Protein AF-A0A1N6SJL5-F1 (afdb_monomer_lite)

Secondary structure (DSSP, 8-state):
---------PPPPPP--------------------HHHHHHHHHHHHHHHHHTSHHHHSTT--HHHHHHHHHHHHHHHHHHTT-TTHHHHHHHHHHHHHHH-GGGGG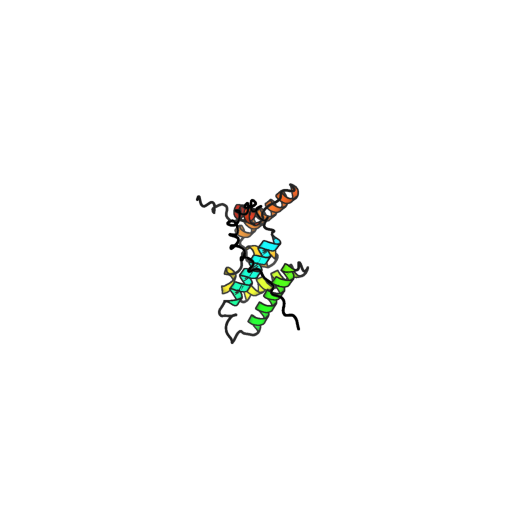GS-HHHHHHH-GGGGGGS-HHHHHHHHHHHHHHHHHHHTT----HHHHHHHHH-TT-----

Structure (mmCIF, N/CA/C/O backbone):
data_AF-A0A1N6SJL5-F1
#
_entry.id   AF-A0A1N6SJL5-F1
#
loop_
_atom_site.group_PDB
_atom_site.id
_atom_site.type_symbol
_atom_site.label_atom_id
_atom_site.label_alt_id
_atom_site.label_comp_id
_atom_site.label_asym_id
_atom_site.label_entity_id
_atom_site.label_seq_id
_atom_site.pdbx_PDB_ins_code
_atom_site.Cartn_x
_atom_site.Cartn_y
_atom_site.Cartn_z
_atom_site.occupancy
_atom_site.B_iso_or_equiv
_atom_site.auth_seq_id
_atom_site.auth_comp_id
_atom_site.auth_asym_id
_atom_site.auth_atom_id
_atom_site.pdbx_PDB_model_num
ATOM 1 N N . MET A 1 1 ? 57.176 65.183 21.499 1.00 46.25 1 MET A N 1
ATOM 2 C CA . MET A 1 1 ? 55.792 64.666 21.603 1.00 46.25 1 MET A CA 1
ATOM 3 C C . MET A 1 1 ? 55.797 63.455 22.518 1.00 46.25 1 MET A C 1
ATOM 5 O O . MET A 1 1 ? 56.699 62.637 22.424 1.00 46.25 1 MET A O 1
ATOM 9 N N . LYS A 1 2 ? 54.860 63.427 23.468 1.00 45.69 2 LYS A N 1
ATOM 10 C CA . LYS A 1 2 ? 54.762 62.465 24.571 1.00 45.69 2 LYS A CA 1
ATOM 11 C C . LYS A 1 2 ? 54.369 61.082 24.039 1.00 45.69 2 LYS A C 1
ATOM 13 O O . LYS A 1 2 ? 53.330 60.985 23.396 1.00 45.69 2 LYS A O 1
ATOM 18 N N . ILE A 1 3 ? 55.128 60.034 24.353 1.00 51.88 3 ILE A N 1
ATOM 19 C CA . ILE A 1 3 ? 54.643 58.652 24.241 1.00 51.88 3 ILE A CA 1
ATOM 20 C C . ILE A 1 3 ? 54.584 58.098 25.662 1.00 51.88 3 ILE A C 1
ATOM 22 O O . ILE A 1 3 ? 55.599 57.920 26.328 1.00 51.88 3 ILE A O 1
ATOM 26 N N . GLN A 1 4 ? 53.354 57.956 26.144 1.00 51.72 4 GLN A N 1
ATOM 27 C CA . GLN A 1 4 ? 53.007 57.392 27.443 1.00 51.72 4 GLN A CA 1
ATOM 28 C C . GLN A 1 4 ? 53.350 55.894 27.486 1.00 51.72 4 GLN A C 1
ATOM 30 O O . GLN A 1 4 ? 53.111 55.208 26.490 1.00 51.72 4 GLN A O 1
ATOM 35 N N . PRO A 1 5 ? 53.790 55.348 28.633 1.00 57.56 5 PRO A N 1
ATOM 36 C CA . PRO A 1 5 ? 53.766 53.915 28.869 1.00 57.56 5 PRO A CA 1
ATOM 37 C C . PRO A 1 5 ? 52.355 53.513 29.321 1.00 57.56 5 PRO A C 1
ATOM 39 O O . PRO A 1 5 ? 51.763 54.138 30.205 1.00 57.56 5 PRO A O 1
ATOM 42 N N . LYS A 1 6 ? 51.792 52.462 28.726 1.00 53.12 6 LYS A N 1
ATOM 43 C CA . LYS A 1 6 ? 50.571 51.821 29.227 1.00 53.12 6 LYS A CA 1
ATOM 44 C C . LYS A 1 6 ? 50.633 50.300 29.034 1.00 53.12 6 LYS A C 1
ATOM 46 O O . LYS A 1 6 ? 51.432 49.825 28.233 1.00 53.12 6 LYS A O 1
ATOM 51 N N . PRO A 1 7 ? 49.867 49.548 29.842 1.00 49.06 7 PRO A N 1
ATOM 52 C CA . PRO A 1 7 ? 50.413 48.465 30.644 1.00 49.06 7 PRO A CA 1
ATOM 53 C C . PRO A 1 7 ? 49.594 47.173 30.472 1.00 49.06 7 PRO A C 1
ATOM 55 O O . PRO A 1 7 ? 48.654 47.111 29.686 1.00 49.06 7 PRO A O 1
ATOM 58 N N . SER A 1 8 ? 49.879 46.208 31.345 1.00 49.34 8 SER A N 1
ATOM 59 C CA . SER A 1 8 ? 48.950 45.160 31.776 1.00 49.34 8 SER A CA 1
ATOM 60 C C . SER A 1 8 ? 48.749 44.018 30.776 1.00 49.34 8 SER A C 1
ATOM 62 O O . SER A 1 8 ? 47.830 43.997 29.962 1.00 49.34 8 SER A O 1
ATOM 64 N N . ILE A 1 9 ? 49.620 43.015 30.902 1.00 53.34 9 ILE A N 1
ATOM 65 C CA . ILE A 1 9 ? 49.332 41.651 30.461 1.00 53.34 9 ILE A CA 1
ATOM 66 C C . ILE A 1 9 ? 48.153 41.163 31.306 1.00 53.34 9 ILE A C 1
ATOM 68 O O . ILE A 1 9 ? 48.290 40.915 32.504 1.00 53.34 9 ILE A O 1
ATOM 72 N N . VAL A 1 10 ? 46.984 41.080 30.681 1.00 58.19 10 VAL A N 1
ATOM 73 C CA . VAL A 1 10 ? 45.796 40.459 31.265 1.00 58.19 10 VAL A CA 1
ATOM 74 C C . VAL A 1 10 ? 45.996 38.939 31.192 1.00 58.19 10 VAL A C 1
ATOM 76 O O . VAL A 1 10 ? 46.322 38.439 30.113 1.00 58.19 10 VAL A O 1
ATOM 79 N N . PRO A 1 11 ? 45.842 38.178 32.289 1.00 57.22 11 PRO A N 1
ATOM 80 C CA . PRO A 1 11 ? 45.973 36.729 32.229 1.00 57.22 11 PRO A CA 1
ATOM 81 C C . PRO A 1 11 ? 44.814 36.127 31.425 1.00 57.22 11 PRO A C 1
ATOM 83 O O . PRO A 1 11 ? 43.648 36.466 31.638 1.00 57.22 11 PRO A O 1
ATOM 86 N N . LEU A 1 12 ? 45.151 35.227 30.495 1.00 57.41 12 LEU A N 1
ATOM 87 C CA . LEU A 1 12 ? 44.185 34.426 29.743 1.00 57.41 12 LEU A CA 1
ATOM 88 C C . LEU A 1 12 ? 43.270 33.648 30.707 1.00 57.41 12 LEU A C 1
ATOM 90 O O . LEU A 1 12 ? 43.774 33.025 31.647 1.00 57.41 12 LEU A O 1
ATOM 94 N N . PRO A 1 13 ? 41.944 33.623 30.483 1.00 51.88 13 PRO A N 1
ATOM 95 C CA . PRO A 1 13 ? 41.054 32.792 31.277 1.00 51.88 13 PRO A CA 1
ATOM 96 C C . PRO A 1 13 ? 41.338 31.308 31.008 1.00 51.88 13 PRO A C 1
ATOM 98 O O . PRO A 1 13 ? 41.423 30.873 29.860 1.00 51.88 13 PRO A O 1
ATOM 101 N N . ALA A 1 14 ? 41.469 30.538 32.089 1.00 57.34 14 ALA A N 1
ATOM 102 C CA . ALA A 1 14 ? 41.624 29.088 32.055 1.00 57.34 14 ALA A CA 1
ATOM 103 C C . ALA A 1 14 ? 40.499 28.417 31.236 1.00 57.34 14 ALA A C 1
ATOM 105 O O . ALA A 1 14 ? 39.359 28.902 31.246 1.00 57.34 14 ALA A O 1
ATOM 106 N N . PRO A 1 15 ? 40.779 27.293 30.550 1.00 48.09 15 PRO A N 1
ATOM 107 C CA . PRO A 1 15 ? 39.769 26.577 29.786 1.00 48.09 15 PRO A CA 1
ATOM 108 C C . PRO A 1 15 ? 38.642 26.134 30.722 1.00 48.09 15 PRO A C 1
ATOM 110 O O . PRO A 1 15 ? 38.853 25.357 31.656 1.00 48.09 15 PRO A O 1
ATOM 113 N N . ARG A 1 16 ? 37.427 26.642 30.475 1.00 48.47 16 ARG A N 1
ATOM 114 C CA . ARG A 1 16 ? 36.210 26.131 31.110 1.00 48.47 16 ARG A CA 1
ATOM 115 C C . ARG A 1 16 ? 36.062 24.675 30.699 1.00 48.47 16 ARG A C 1
ATOM 117 O O . ARG A 1 16 ? 35.623 24.380 29.590 1.00 48.47 16 ARG A O 1
ATOM 124 N N . PHE A 1 17 ? 36.409 23.776 31.611 1.00 51.22 17 PHE A N 1
ATOM 125 C CA . PHE A 1 17 ? 35.902 22.417 31.588 1.00 51.22 17 PHE A CA 1
ATOM 126 C C . PHE A 1 17 ? 34.379 22.511 31.623 1.00 51.22 17 PHE A C 1
ATOM 128 O O . PHE A 1 17 ? 33.782 22.829 32.651 1.00 51.22 17 PHE A O 1
ATOM 135 N N . LEU A 1 18 ? 33.756 22.297 30.464 1.00 49.34 18 LEU A N 1
ATOM 136 C CA . LEU A 1 18 ? 32.326 22.056 30.389 1.00 49.34 18 LEU A CA 1
ATOM 137 C C . LEU A 1 18 ? 32.031 20.870 31.317 1.00 49.34 18 LEU A C 1
ATOM 139 O O . LEU A 1 18 ? 32.684 19.828 31.177 1.00 49.34 18 LEU A O 1
ATOM 143 N N . PRO A 1 19 ? 31.096 20.997 32.273 1.00 45.84 19 PRO A N 1
ATOM 144 C CA . PRO A 1 19 ? 30.662 19.841 33.032 1.00 45.84 19 PRO A CA 1
ATOM 145 C C . PRO A 1 19 ? 30.170 18.794 32.031 1.00 45.84 19 PRO A C 1
ATOM 147 O O . PRO A 1 19 ? 29.400 19.106 31.118 1.00 45.84 19 PRO A O 1
ATOM 150 N N . ARG A 1 20 ? 30.684 17.564 32.179 1.00 43.94 20 ARG A N 1
ATOM 151 C CA . ARG A 1 20 ? 30.219 16.375 31.456 1.00 43.94 20 ARG A CA 1
ATOM 152 C C . ARG A 1 20 ? 28.706 16.452 31.364 1.00 43.94 20 ARG A C 1
ATOM 154 O O . ARG A 1 20 ? 28.069 16.591 32.407 1.00 43.94 20 ARG A O 1
ATOM 161 N N . ARG A 1 21 ? 28.192 16.395 30.126 1.00 44.38 21 ARG A N 1
ATOM 162 C CA . ARG A 1 21 ? 26.764 16.389 29.793 1.00 44.38 21 ARG A CA 1
ATOM 163 C C . ARG A 1 21 ? 26.009 15.718 30.926 1.00 44.38 21 ARG A C 1
ATOM 165 O O . ARG A 1 21 ? 26.171 14.519 31.162 1.00 44.38 21 ARG A O 1
ATOM 172 N N . THR A 1 22 ? 25.250 16.529 31.649 1.00 39.88 22 THR A N 1
ATOM 173 C CA . THR A 1 22 ? 24.187 16.045 32.505 1.00 39.88 22 THR A CA 1
ATOM 174 C C . THR A 1 22 ? 23.434 15.020 31.682 1.00 39.88 22 THR A C 1
ATOM 176 O O . THR A 1 22 ? 23.018 15.296 30.559 1.00 39.88 22 THR A O 1
ATOM 179 N N . ARG A 1 23 ? 23.390 13.797 32.211 1.00 41.03 23 ARG A N 1
ATOM 180 C CA . ARG A 1 23 ? 22.543 12.705 31.756 1.00 41.03 23 ARG A CA 1
ATOM 181 C C . ARG A 1 23 ? 21.184 13.337 31.474 1.00 41.03 23 ARG A C 1
ATOM 183 O O . ARG A 1 23 ? 20.490 13.698 32.424 1.00 41.03 23 ARG A O 1
ATOM 190 N N . THR A 1 24 ? 20.867 13.586 30.201 1.00 42.50 24 THR A N 1
ATOM 191 C CA . THR A 1 24 ? 19.521 13.976 29.798 1.00 42.50 24 THR A CA 1
ATOM 192 C C . THR A 1 24 ? 18.650 12.939 30.470 1.00 42.50 24 THR A C 1
ATOM 194 O O . THR A 1 24 ? 18.865 11.743 30.258 1.00 42.50 24 THR A O 1
ATOM 197 N N . LYS A 1 25 ? 17.788 13.377 31.395 1.00 43.50 25 LYS A N 1
ATOM 198 C CA . LYS A 1 25 ? 16.682 12.553 31.860 1.00 43.50 25 LYS A CA 1
ATOM 199 C C . LYS A 1 25 ? 16.084 12.016 30.572 1.00 43.50 25 LYS A C 1
ATOM 201 O O . LYS A 1 25 ? 15.577 12.801 29.776 1.00 43.50 25 LYS A O 1
ATOM 206 N N . LEU A 1 26 ? 16.288 10.726 30.334 1.00 45.66 26 LEU A N 1
ATOM 207 C CA . LEU A 1 26 ? 15.523 9.971 29.374 1.00 45.66 26 LEU A CA 1
ATOM 208 C C . LEU A 1 26 ? 14.104 10.167 29.902 1.00 45.66 26 LEU A C 1
ATOM 210 O O . LEU A 1 26 ? 13.724 9.558 30.901 1.00 45.66 26 LEU A O 1
ATOM 214 N N . LEU A 1 27 ? 13.403 11.170 29.365 1.00 43.44 27 LEU A N 1
ATOM 215 C CA . LEU A 1 27 ? 11.954 11.171 29.400 1.00 43.44 27 LEU A CA 1
ATOM 216 C C . LEU A 1 27 ? 11.580 9.748 28.984 1.00 43.44 27 LEU A C 1
ATOM 218 O O . LEU A 1 27 ? 12.208 9.248 28.039 1.00 43.44 27 LEU A O 1
ATOM 222 N N . PRO A 1 28 ? 10.676 9.062 29.705 1.00 40.16 28 PRO A N 1
ATOM 223 C CA . PRO A 1 28 ? 10.063 7.871 29.147 1.00 40.16 28 PRO A CA 1
ATOM 224 C C . PRO A 1 28 ? 9.703 8.250 27.720 1.00 40.16 28 PRO A C 1
ATOM 226 O O . PRO A 1 28 ? 9.120 9.313 27.491 1.00 40.16 28 PRO A O 1
ATOM 229 N N . LEU A 1 29 ? 10.226 7.495 26.760 1.00 40.53 29 LEU A N 1
ATOM 230 C CA . LEU A 1 29 ? 9.758 7.640 25.401 1.00 40.53 29 LEU A CA 1
ATOM 231 C C . LEU A 1 29 ? 8.317 7.171 25.538 1.00 40.53 29 LEU A C 1
ATOM 233 O O . LEU A 1 29 ? 8.094 5.967 25.634 1.00 40.53 29 LEU A O 1
ATOM 237 N N . GLU A 1 30 ? 7.389 8.109 25.747 1.00 43.00 30 GLU A N 1
ATOM 238 C CA . GLU A 1 30 ? 5.968 7.820 25.642 1.00 43.00 30 GLU A CA 1
ATOM 239 C C . GLU A 1 30 ? 5.867 7.039 24.331 1.00 43.00 30 GLU A C 1
ATOM 241 O O . GLU A 1 30 ? 6.402 7.533 23.324 1.00 43.00 30 GLU A O 1
ATOM 246 N N . PRO A 1 31 ? 5.382 5.784 24.349 1.00 51.09 31 PRO A N 1
ATOM 247 C CA . PRO A 1 31 ? 5.301 5.003 23.130 1.00 51.09 31 PRO A CA 1
ATOM 248 C C . PRO A 1 31 ? 4.556 5.880 22.131 1.00 51.09 31 PRO A C 1
ATOM 250 O O . PRO A 1 31 ? 3.452 6.345 22.405 1.00 51.09 31 PRO A O 1
ATOM 253 N N . CYS A 1 32 ? 5.236 6.247 21.043 1.00 47.03 32 CYS A N 1
ATOM 254 C CA . CYS A 1 32 ? 4.615 7.041 20.002 1.00 47.03 32 CYS A CA 1
ATOM 255 C C . CYS A 1 32 ? 3.480 6.176 19.489 1.00 47.03 32 CYS A C 1
ATOM 257 O O . CYS A 1 32 ? 3.752 5.159 18.860 1.00 47.03 32 CYS A O 1
ATOM 259 N N . VAL A 1 33 ? 2.248 6.554 19.821 1.00 69.62 33 VAL A N 1
ATOM 260 C CA . VAL A 1 33 ? 1.063 5.830 19.387 1.00 69.62 33 VAL A CA 1
ATOM 261 C C . VAL A 1 33 ? 1.120 5.777 17.875 1.00 69.62 33 VAL A C 1
ATOM 263 O O . VAL A 1 33 ? 1.021 6.802 17.191 1.00 69.62 33 VAL A O 1
ATOM 266 N N . THR A 1 34 ? 1.405 4.584 17.356 1.00 78.56 34 THR A N 1
ATOM 267 C CA . THR A 1 34 ? 1.591 4.416 15.924 1.00 78.56 34 THR A CA 1
ATOM 268 C C . THR A 1 34 ? 0.235 4.609 15.272 1.00 78.56 34 THR A C 1
ATOM 270 O O . THR A 1 34 ? -0.688 3.826 15.482 1.00 78.56 34 THR A O 1
ATOM 273 N N . ASN A 1 35 ? 0.100 5.677 14.491 1.00 88.00 35 ASN A N 1
ATOM 274 C CA . ASN A 1 35 ? -1.121 5.941 13.748 1.00 88.00 35 ASN A CA 1
ATOM 275 C C . ASN A 1 35 ? -1.211 5.002 12.532 1.00 88.00 35 ASN A C 1
ATOM 277 O O . ASN A 1 35 ? -0.223 4.830 11.812 1.00 88.00 35 ASN A O 1
ATOM 281 N N . SER A 1 36 ? -2.400 4.445 12.278 1.00 90.06 36 SER A N 1
ATOM 282 C CA . SER A 1 36 ? -2.656 3.556 11.135 1.00 90.06 36 SER A CA 1
ATOM 283 C C . SER A 1 36 ? -2.219 4.179 9.802 1.00 90.06 36 SER A C 1
ATOM 285 O O . SER A 1 36 ? -1.516 3.540 9.020 1.00 90.06 36 SER A O 1
ATOM 287 N N . HIS A 1 37 ? -2.534 5.453 9.551 1.00 93.00 37 HIS A N 1
ATOM 288 C CA . HIS A 1 37 ? -2.137 6.130 8.313 1.00 93.00 37 HIS A CA 1
ATOM 289 C C . HIS A 1 37 ? -0.614 6.189 8.158 1.00 93.00 37 HIS A C 1
ATOM 291 O O . HIS A 1 37 ? -0.082 5.791 7.121 1.00 93.00 37 HIS A O 1
ATOM 297 N N . ALA A 1 38 ? 0.092 6.604 9.214 1.00 93.12 38 ALA A N 1
ATOM 298 C CA . ALA A 1 38 ? 1.550 6.702 9.211 1.00 93.12 38 ALA A CA 1
ATOM 299 C C . ALA A 1 38 ? 2.224 5.337 8.991 1.00 93.12 38 ALA A C 1
ATOM 301 O O . ALA A 1 38 ? 3.221 5.247 8.269 1.00 93.12 38 ALA A O 1
ATOM 302 N N . PHE A 1 39 ? 1.663 4.274 9.574 1.00 94.38 39 PHE A N 1
ATOM 303 C CA . PHE A 1 39 ? 2.119 2.903 9.363 1.00 94.38 39 PHE A CA 1
ATOM 304 C C . PHE A 1 39 ? 1.976 2.480 7.894 1.00 94.38 39 PHE A C 1
ATOM 306 O O . PHE A 1 39 ? 2.958 2.088 7.262 1.00 94.38 39 PHE A O 1
ATOM 313 N N . HIS A 1 40 ? 0.785 2.633 7.317 1.00 95.88 40 HIS A N 1
ATOM 314 C CA . HIS A 1 40 ? 0.523 2.268 5.925 1.00 95.88 40 HIS A CA 1
ATOM 315 C C . HIS A 1 40 ? 1.329 3.108 4.924 1.00 95.88 40 HIS A C 1
ATOM 317 O O . HIS A 1 40 ? 1.835 2.581 3.931 1.00 95.88 40 HIS A O 1
ATOM 323 N N . LEU A 1 41 ? 1.536 4.399 5.205 1.00 97.12 41 LEU A N 1
ATOM 324 C CA . LEU A 1 41 ? 2.400 5.257 4.392 1.00 97.12 41 LEU A CA 1
ATOM 325 C C . LEU A 1 41 ? 3.846 4.746 4.383 1.00 97.12 41 LEU A C 1
ATOM 327 O O . LEU A 1 41 ? 4.515 4.778 3.349 1.00 97.12 41 LEU A O 1
ATOM 331 N N . ASN A 1 42 ? 4.338 4.260 5.525 1.00 96.56 42 ASN A N 1
ATOM 332 C CA . ASN A 1 42 ? 5.661 3.655 5.604 1.00 96.56 42 ASN A CA 1
ATOM 333 C C . ASN A 1 42 ? 5.738 2.389 4.734 1.00 96.56 42 ASN A C 1
ATOM 335 O O . ASN A 1 42 ? 6.663 2.255 3.934 1.00 96.56 42 ASN A O 1
ATOM 339 N N . LEU A 1 43 ? 4.723 1.522 4.793 1.00 96.81 43 LEU A N 1
ATOM 340 C CA . LEU A 1 43 ? 4.649 0.329 3.946 1.00 96.81 43 LEU A CA 1
ATOM 341 C C . LEU A 1 43 ? 4.650 0.661 2.448 1.00 96.81 43 LEU A C 1
ATOM 343 O O . LEU A 1 43 ? 5.374 0.015 1.691 1.00 96.81 43 LEU A O 1
ATOM 347 N N . LEU A 1 44 ? 3.914 1.692 2.021 1.00 97.62 44 LEU A N 1
ATOM 348 C CA . LEU A 1 44 ? 3.947 2.182 0.639 1.00 97.62 44 LEU A CA 1
ATOM 349 C C . LEU A 1 44 ? 5.356 2.634 0.227 1.00 97.62 44 LEU A C 1
ATOM 351 O O . LEU A 1 44 ? 5.844 2.259 -0.839 1.00 97.62 44 LEU A O 1
ATOM 355 N N . LYS A 1 45 ? 6.041 3.401 1.085 1.00 97.44 45 LYS A N 1
ATOM 356 C CA . LYS A 1 45 ? 7.413 3.874 0.832 1.00 97.44 45 LYS A CA 1
ATOM 357 C C . LYS A 1 45 ? 8.418 2.718 0.771 1.00 97.44 45 LYS A C 1
ATOM 359 O O . LYS A 1 45 ? 9.294 2.727 -0.095 1.00 97.44 45 LYS A O 1
ATOM 364 N N . ILE A 1 46 ? 8.282 1.718 1.644 1.00 97.19 46 ILE A N 1
ATOM 365 C CA . ILE A 1 46 ? 9.106 0.499 1.630 1.00 97.19 46 ILE A CA 1
ATOM 366 C C . ILE A 1 46 ? 8.869 -0.291 0.340 1.00 97.19 46 ILE A C 1
ATOM 368 O O . ILE A 1 46 ? 9.833 -0.642 -0.338 1.00 97.19 46 ILE A O 1
ATOM 372 N N . ALA A 1 47 ? 7.606 -0.536 -0.022 1.00 96.62 47 ALA A N 1
ATOM 373 C CA . ALA A 1 47 ? 7.241 -1.248 -1.243 1.00 96.62 47 ALA A CA 1
ATOM 374 C C . ALA A 1 47 ? 7.831 -0.559 -2.480 1.00 96.62 47 ALA A C 1
ATOM 376 O O . ALA A 1 47 ? 8.508 -1.204 -3.280 1.00 96.62 47 ALA A O 1
ATOM 377 N N . TYR A 1 48 ? 7.664 0.762 -2.587 1.00 96.75 48 TYR A N 1
ATOM 378 C CA . TYR A 1 48 ? 8.249 1.552 -3.668 1.00 96.75 48 TYR A CA 1
ATOM 379 C C . TYR A 1 48 ? 9.775 1.408 -3.724 1.00 96.75 48 TYR A C 1
ATOM 381 O O . TYR A 1 48 ? 10.330 1.101 -4.779 1.00 96.75 48 TYR A O 1
ATOM 389 N N . ASN A 1 49 ? 10.466 1.561 -2.588 1.00 96.19 49 ASN A N 1
ATOM 390 C CA . ASN A 1 49 ? 11.920 1.420 -2.534 1.00 96.19 49 ASN A CA 1
ATOM 391 C C . ASN A 1 49 ? 12.371 0.026 -3.003 1.00 96.19 49 ASN A C 1
ATOM 393 O O . ASN A 1 49 ? 13.229 -0.075 -3.880 1.00 96.19 49 ASN A O 1
ATOM 397 N N . ASN A 1 50 ? 11.732 -1.032 -2.498 1.00 94.81 50 ASN A N 1
ATOM 398 C CA . ASN A 1 50 ? 12.028 -2.411 -2.879 1.00 94.81 50 ASN A CA 1
ATOM 399 C C . ASN A 1 50 ? 11.810 -2.660 -4.376 1.00 94.81 50 ASN A C 1
ATOM 401 O O . ASN A 1 50 ? 12.625 -3.340 -5.003 1.00 94.81 50 ASN A O 1
ATOM 405 N N . LEU A 1 51 ? 10.745 -2.094 -4.955 1.00 93.56 51 LEU A N 1
ATOM 406 C CA . LEU A 1 51 ? 10.450 -2.192 -6.385 1.00 93.56 51 LEU A CA 1
ATOM 407 C C . LEU A 1 51 ? 11.536 -1.509 -7.222 1.00 93.56 51 LEU A C 1
ATOM 409 O O . LEU A 1 51 ? 12.058 -2.123 -8.145 1.00 93.56 51 LEU A O 1
ATOM 413 N N . THR A 1 52 ? 11.976 -0.301 -6.856 1.00 93.62 52 THR A N 1
ATOM 414 C CA . THR A 1 52 ? 13.039 0.404 -7.605 1.00 93.62 52 THR A CA 1
ATOM 415 C C . THR A 1 52 ? 14.387 -0.326 -7.633 1.00 93.62 52 THR A C 1
ATOM 417 O O . THR A 1 52 ? 15.241 -0.013 -8.459 1.00 93.62 52 THR A O 1
ATOM 420 N N . GLN A 1 53 ? 14.605 -1.297 -6.740 1.00 93.50 53 GLN A N 1
ATOM 421 C CA . GLN A 1 53 ? 15.824 -2.107 -6.726 1.00 93.50 53 GLN A CA 1
ATOM 422 C C . GLN A 1 53 ? 15.755 -3.353 -7.615 1.00 93.50 53 GLN A C 1
ATOM 424 O O . GLN A 1 53 ? 16.780 -4.020 -7.780 1.00 93.50 53 GLN A O 1
ATOM 429 N N . GLN A 1 54 ? 14.592 -3.680 -8.183 1.00 92.81 54 GLN A N 1
ATOM 430 C CA . GLN A 1 54 ? 14.450 -4.861 -9.030 1.00 92.81 54 GLN A CA 1
ATOM 431 C C . GLN A 1 54 ? 15.032 -4.631 -10.425 1.00 92.81 54 GLN A C 1
ATOM 433 O O . GLN A 1 54 ? 15.070 -3.505 -10.922 1.00 92.81 54 GLN A O 1
ATOM 438 N N . ALA A 1 55 ? 15.471 -5.717 -11.065 1.00 87.38 55 ALA A N 1
ATOM 439 C CA . ALA A 1 55 ? 16.103 -5.672 -12.385 1.00 87.38 55 ALA A CA 1
ATOM 440 C C . ALA A 1 55 ? 15.231 -4.951 -13.430 1.00 87.38 55 ALA A C 1
ATOM 442 O O . ALA A 1 55 ? 15.744 -4.110 -14.162 1.00 87.38 55 ALA A O 1
ATOM 443 N N . ASP A 1 56 ? 13.916 -5.192 -13.407 1.00 86.94 56 ASP A N 1
ATOM 444 C CA . ASP A 1 56 ? 12.945 -4.610 -14.344 1.00 86.94 56 ASP A CA 1
ATOM 445 C C . ASP A 1 56 ? 12.807 -3.075 -14.227 1.00 86.94 56 ASP A C 1
ATOM 447 O O . ASP A 1 56 ? 12.281 -2.436 -15.140 1.00 86.94 56 ASP A O 1
ATOM 451 N N . PHE A 1 57 ? 13.271 -2.475 -13.121 1.00 88.31 57 PHE A N 1
ATOM 452 C CA . PHE A 1 57 ? 13.098 -1.051 -12.796 1.00 88.31 57 PHE A CA 1
ATOM 453 C C . PHE A 1 57 ? 14.410 -0.275 -12.602 1.00 88.31 57 PHE A C 1
ATOM 455 O O . PHE A 1 57 ? 14.375 0.948 -12.475 1.00 88.31 57 PHE A O 1
ATOM 462 N N . LYS A 1 58 ? 15.556 -0.963 -12.545 1.00 85.00 58 LYS A N 1
ATOM 463 C CA . LYS A 1 58 ? 16.855 -0.369 -12.191 1.00 85.00 58 LYS A CA 1
ATOM 464 C C . LYS A 1 58 ? 17.786 -0.132 -13.383 1.00 85.00 58 LYS A C 1
ATOM 466 O O . LYS A 1 58 ? 18.677 0.706 -13.277 1.00 85.00 58 LYS A O 1
ATOM 471 N N . ASP A 1 59 ? 17.644 -0.903 -14.458 1.00 79.00 59 ASP A N 1
ATOM 472 C CA . ASP A 1 59 ? 18.582 -0.889 -15.589 1.00 79.00 59 ASP A CA 1
ATOM 473 C C . ASP A 1 59 ? 18.486 0.410 -16.416 1.00 79.00 59 ASP A C 1
ATOM 475 O O . ASP A 1 59 ? 17.430 1.019 -16.511 1.00 79.00 59 ASP A O 1
ATOM 479 N N . ASP A 1 60 ? 19.557 0.821 -17.093 1.00 72.19 60 ASP A N 1
ATOM 480 C CA . ASP A 1 60 ? 19.573 2.007 -17.966 1.00 72.19 60 ASP A CA 1
ATOM 481 C C . ASP A 1 60 ? 18.640 1.860 -19.191 1.00 72.19 60 ASP A C 1
ATOM 483 O O . ASP A 1 60 ? 18.400 2.822 -19.923 1.00 72.19 60 ASP A O 1
ATOM 487 N N . GLN A 1 61 ? 18.111 0.654 -19.429 1.00 77.94 61 GLN A N 1
ATOM 488 C CA . GLN A 1 61 ? 17.150 0.319 -20.484 1.00 77.94 61 GLN A CA 1
ATOM 489 C C . GLN A 1 61 ? 15.759 -0.044 -19.927 1.00 77.94 61 GLN A C 1
ATOM 491 O O . GLN A 1 61 ? 15.097 -0.928 -20.470 1.00 77.94 61 GLN A O 1
ATOM 496 N N . VAL A 1 62 ? 15.299 0.606 -18.847 1.00 82.75 62 VAL A N 1
ATOM 497 C CA . VAL A 1 62 ? 13.924 0.401 -18.351 1.00 82.75 62 VAL A CA 1
ATOM 498 C C . VAL A 1 62 ? 12.906 0.699 -19.459 1.00 82.75 62 VAL A C 1
ATOM 500 O O . VAL A 1 62 ? 12.911 1.773 -20.066 1.00 82.75 62 VAL A O 1
ATOM 503 N N . GLU A 1 63 ? 11.988 -0.237 -19.692 1.00 90.25 63 GLU A N 1
ATOM 504 C CA . GLU A 1 63 ? 10.886 -0.038 -20.628 1.00 90.25 63 GLU A CA 1
ATOM 505 C C . GLU A 1 63 ? 9.975 1.119 -20.188 1.00 90.25 63 GLU A C 1
ATOM 507 O O . GLU A 1 63 ? 9.709 1.321 -19.000 1.00 90.25 63 GLU A O 1
ATOM 512 N N . SER A 1 64 ? 9.417 1.862 -21.147 1.00 91.12 64 SER A N 1
ATOM 513 C CA . SER A 1 64 ? 8.538 3.006 -20.854 1.00 91.12 64 SER A CA 1
ATOM 514 C C . SER A 1 64 ? 7.347 2.639 -19.963 1.00 91.12 64 SER A C 1
ATOM 516 O O . SER A 1 64 ? 6.959 3.429 -19.105 1.00 91.12 64 SER A O 1
ATOM 518 N N . VAL A 1 65 ? 6.808 1.426 -20.116 1.00 91.94 65 VAL A N 1
ATOM 519 C CA . VAL A 1 65 ? 5.704 0.904 -19.298 1.00 91.94 65 VAL A CA 1
ATOM 520 C C . VAL A 1 65 ? 6.094 0.725 -17.826 1.00 91.94 65 VAL A C 1
ATOM 522 O O . VAL A 1 65 ? 5.277 0.984 -16.940 1.00 91.94 65 VAL A O 1
ATOM 525 N N . ASN A 1 66 ? 7.343 0.340 -17.556 1.00 93.44 66 ASN A N 1
ATOM 526 C CA . ASN A 1 66 ? 7.870 0.165 -16.204 1.00 93.44 66 ASN A CA 1
ATOM 527 C C . ASN A 1 66 ? 8.132 1.528 -15.549 1.00 93.44 66 ASN A C 1
ATOM 529 O O . ASN A 1 66 ? 7.803 1.719 -14.379 1.00 93.44 66 ASN A O 1
ATOM 533 N N . ILE A 1 67 ? 8.635 2.503 -16.316 1.00 93.31 67 ILE A N 1
ATOM 534 C CA . ILE A 1 67 ? 8.782 3.896 -15.859 1.00 93.31 67 ILE A CA 1
ATOM 535 C C . ILE A 1 67 ? 7.412 4.494 -15.509 1.00 93.31 67 ILE A C 1
ATOM 537 O O . ILE A 1 67 ? 7.255 5.119 -14.461 1.00 93.31 67 ILE A O 1
ATOM 541 N N . GLU A 1 68 ? 6.405 4.293 -16.362 1.00 95.56 68 GLU A N 1
ATOM 542 C CA . GLU A 1 68 ? 5.039 4.765 -16.115 1.00 95.56 68 GLU A CA 1
ATOM 543 C C . GLU A 1 68 ? 4.457 4.165 -14.831 1.00 95.56 68 GLU A C 1
ATOM 545 O O . GLU A 1 68 ? 3.890 4.894 -14.018 1.00 95.56 68 GLU A O 1
ATOM 550 N N . PHE A 1 69 ? 4.643 2.859 -14.617 1.00 96.38 69 PHE A N 1
ATOM 551 C CA . PHE A 1 69 ? 4.208 2.192 -13.393 1.00 96.38 69 PHE A CA 1
ATOM 552 C C . PHE A 1 69 ? 4.875 2.785 -12.142 1.00 96.38 69 PHE A C 1
ATOM 554 O O . PHE A 1 69 ? 4.176 3.107 -11.181 1.00 96.38 69 PHE A O 1
ATOM 561 N N . LEU A 1 70 ? 6.198 2.999 -12.153 1.00 95.31 70 LEU A N 1
ATOM 562 C CA . LEU A 1 70 ? 6.893 3.622 -11.019 1.00 95.31 70 LEU A CA 1
ATOM 563 C C . LEU A 1 70 ? 6.406 5.049 -10.758 1.00 95.31 70 LEU A C 1
ATOM 565 O O . LEU A 1 70 ? 6.215 5.420 -9.603 1.00 95.31 70 LEU A O 1
ATOM 569 N N . ASN A 1 71 ? 6.149 5.833 -11.806 1.00 96.25 71 ASN A N 1
ATOM 570 C CA . ASN A 1 71 ? 5.600 7.182 -11.659 1.00 96.25 71 ASN A CA 1
ATOM 571 C C . ASN A 1 71 ? 4.184 7.163 -11.059 1.00 96.25 71 ASN A C 1
ATOM 573 O O . ASN A 1 71 ? 3.873 7.983 -10.197 1.00 96.25 71 ASN A O 1
ATOM 577 N N . GLN A 1 72 ? 3.336 6.214 -11.471 1.00 97.38 72 GLN A N 1
ATOM 578 C CA . GLN A 1 72 ? 2.005 6.023 -10.883 1.00 97.38 72 GLN A CA 1
ATOM 579 C C . GLN A 1 72 ? 2.090 5.623 -9.409 1.00 97.38 72 GLN A C 1
ATOM 581 O O . GLN A 1 72 ? 1.338 6.154 -8.591 1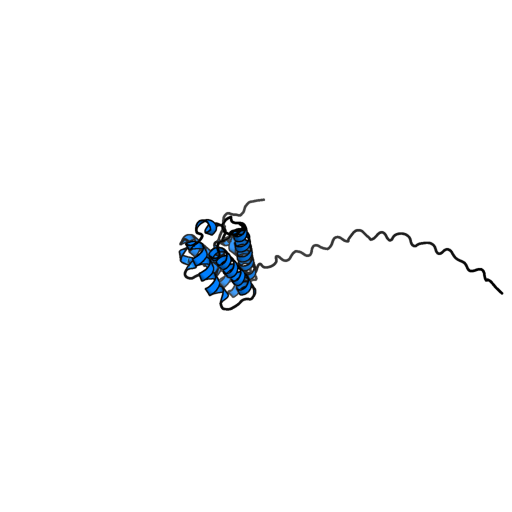.00 97.38 72 GLN A O 1
ATOM 586 N N . PHE A 1 73 ? 3.031 4.743 -9.058 1.00 97.75 73 PHE A N 1
ATOM 587 C CA . PHE A 1 73 ? 3.270 4.342 -7.674 1.00 97.75 73 PHE A CA 1
ATOM 588 C C . PHE A 1 73 ? 3.793 5.517 -6.833 1.00 97.75 73 PHE A C 1
ATOM 590 O O . PHE A 1 73 ? 3.304 5.755 -5.733 1.00 97.75 73 PHE A O 1
ATOM 597 N N . ALA A 1 74 ? 4.749 6.295 -7.344 1.00 97.69 74 ALA A N 1
ATOM 598 C CA . ALA A 1 74 ? 5.258 7.479 -6.654 1.00 97.69 74 ALA A CA 1
ATOM 599 C C . ALA A 1 74 ? 4.143 8.513 -6.414 1.00 97.69 74 ALA A C 1
ATOM 601 O O . ALA A 1 74 ? 3.987 9.008 -5.299 1.00 97.69 74 ALA A O 1
ATOM 602 N N . SER A 1 75 ? 3.308 8.762 -7.428 1.00 97.88 75 SER A N 1
ATOM 603 C CA . SER A 1 75 ? 2.137 9.634 -7.302 1.00 97.88 75 SER A CA 1
ATOM 604 C C . SER A 1 75 ? 1.144 9.130 -6.250 1.00 97.88 75 SER A C 1
ATOM 606 O O . SER A 1 75 ? 0.599 9.945 -5.510 1.00 97.88 75 SER A O 1
ATOM 608 N N . LEU A 1 76 ? 0.941 7.814 -6.139 1.00 98.19 76 LEU A N 1
ATOM 609 C CA . LEU A 1 76 ? 0.105 7.222 -5.094 1.00 98.19 76 LEU A CA 1
ATOM 610 C C . LEU A 1 76 ? 0.665 7.507 -3.695 1.00 98.19 76 LEU A C 1
ATOM 612 O O . LEU A 1 76 ? -0.093 7.881 -2.804 1.00 98.19 76 LEU A O 1
ATOM 616 N N . VAL A 1 77 ? 1.978 7.344 -3.494 1.00 97.75 77 VAL A N 1
ATOM 617 C CA . VAL A 1 77 ? 2.628 7.627 -2.201 1.00 97.75 77 VAL A CA 1
ATOM 618 C C . VAL A 1 77 ? 2.369 9.076 -1.783 1.00 97.75 77 VAL A C 1
ATOM 620 O O . VAL A 1 77 ? 1.983 9.323 -0.641 1.00 97.75 77 VAL A O 1
ATOM 623 N N . GLU A 1 78 ? 2.533 10.023 -2.709 1.00 97.88 78 GLU A N 1
ATOM 624 C CA . GLU A 1 78 ? 2.280 11.446 -2.462 1.00 97.88 78 GLU A CA 1
ATOM 625 C C . GLU A 1 78 ? 0.798 11.736 -2.187 1.00 97.88 78 GLU A C 1
ATOM 627 O O . GLU A 1 78 ? 0.472 12.459 -1.242 1.00 97.88 78 GLU A O 1
ATOM 632 N N . ALA A 1 79 ? -0.107 11.161 -2.985 1.00 97.62 79 ALA A N 1
ATOM 633 C CA . ALA A 1 79 ? -1.547 11.327 -2.821 1.00 97.62 79 ALA A CA 1
ATOM 634 C C . ALA A 1 79 ? -2.020 10.792 -1.462 1.00 97.62 79 ALA A C 1
ATOM 636 O O . ALA A 1 79 ? -2.783 11.464 -0.763 1.00 97.62 79 ALA A O 1
ATOM 637 N N . TYR A 1 80 ? -1.528 9.619 -1.057 1.00 97.31 80 TYR A N 1
ATOM 638 C CA . TYR A 1 80 ? -1.850 9.013 0.231 1.00 97.31 80 TYR A CA 1
ATOM 639 C C . TYR A 1 80 ? -1.275 9.822 1.403 1.00 97.31 80 TYR A C 1
ATOM 641 O O . TYR A 1 80 ? -1.990 10.088 2.368 1.00 97.31 80 TYR A O 1
ATOM 649 N N . GLU A 1 81 ? -0.024 10.290 1.310 1.00 96.50 81 GLU A N 1
ATOM 650 C CA . GLU A 1 81 ? 0.603 11.157 2.323 1.00 96.50 81 GLU A CA 1
ATOM 651 C C . GLU A 1 81 ? -0.201 12.446 2.554 1.00 96.50 81 GLU A C 1
ATOM 653 O O . GLU A 1 81 ? -0.418 12.867 3.692 1.00 96.50 81 GLU A O 1
ATOM 658 N N . GLN A 1 82 ? -0.715 13.037 1.476 1.00 96.62 82 GLN A N 1
ATOM 659 C CA . GLN A 1 82 ? -1.510 14.265 1.509 1.00 96.62 82 GLN A CA 1
ATOM 660 C C . GLN A 1 82 ? -3.001 14.037 1.806 1.00 96.62 82 GLN A C 1
ATOM 662 O O . GLN A 1 82 ? -3.770 14.996 1.761 1.00 96.62 82 GLN A O 1
ATOM 667 N N . HIS A 1 83 ? -3.417 12.803 2.118 1.00 94.88 83 HIS A N 1
ATOM 668 C CA . HIS A 1 83 ? -4.818 12.440 2.369 1.00 94.88 83 HIS A CA 1
ATOM 669 C C . HIS A 1 83 ? -5.750 12.845 1.214 1.00 94.88 83 HIS A C 1
ATOM 671 O O . HIS A 1 83 ? -6.875 13.308 1.426 1.00 94.88 83 HIS A O 1
ATOM 677 N N . GLN A 1 84 ? -5.274 12.718 -0.028 1.00 96.12 84 GLN A N 1
ATOM 678 C CA . GLN A 1 84 ? -6.080 13.081 -1.185 1.00 96.12 84 GLN A CA 1
ATOM 679 C C . GLN A 1 84 ? -7.259 12.109 -1.352 1.00 96.12 84 GLN A C 1
ATOM 681 O O . GLN A 1 84 ? -7.070 10.899 -1.218 1.00 96.12 84 GLN A O 1
ATOM 686 N N . PRO A 1 85 ? -8.461 12.597 -1.720 1.00 89.81 85 PRO A N 1
ATOM 687 C CA . PRO A 1 85 ? -9.647 11.750 -1.855 1.00 89.81 85 PRO A CA 1
ATOM 688 C C . PRO A 1 85 ? -9.478 10.576 -2.830 1.00 89.81 85 PRO A C 1
ATOM 690 O O . PRO A 1 85 ? -9.999 9.499 -2.576 1.00 89.81 85 PRO A O 1
ATOM 693 N N . GLY A 1 86 ? -8.727 10.767 -3.920 1.00 93.38 86 GLY A N 1
ATOM 694 C CA . GLY A 1 86 ? -8.498 9.736 -4.941 1.00 93.38 86 GLY A CA 1
ATOM 695 C C . GLY A 1 86 ? -7.390 8.732 -4.612 1.00 93.38 86 GLY A C 1
ATOM 696 O O . GLY A 1 86 ? -7.117 7.857 -5.427 1.00 93.38 86 GLY A O 1
ATOM 697 N N . ALA A 1 87 ? -6.731 8.843 -3.451 1.00 96.06 87 ALA A N 1
ATOM 698 C CA . ALA A 1 87 ? -5.602 7.979 -3.109 1.00 96.06 87 ALA A CA 1
ATOM 699 C C . ALA A 1 87 ? -6.008 6.503 -2.958 1.00 96.06 87 ALA A C 1
ATOM 701 O O . ALA A 1 87 ? -5.221 5.622 -3.293 1.00 96.06 87 ALA A O 1
ATOM 702 N N . TYR A 1 88 ? -7.227 6.227 -2.482 1.00 95.56 88 TYR A N 1
ATOM 703 C CA . TYR A 1 88 ? -7.712 4.855 -2.310 1.00 95.56 88 TYR A CA 1
ATOM 704 C C . TYR A 1 88 ? -7.992 4.171 -3.652 1.00 95.56 88 TYR A C 1
ATOM 706 O O . TYR A 1 88 ? -7.495 3.070 -3.884 1.00 95.56 88 TYR A O 1
ATOM 714 N N . ASP A 1 89 ? -8.692 4.859 -4.561 1.00 96.25 89 ASP A N 1
ATOM 715 C CA . ASP A 1 89 ? -8.964 4.357 -5.914 1.00 96.25 89 ASP A CA 1
ATOM 716 C C . ASP A 1 89 ? -7.655 4.155 -6.697 1.00 96.25 89 ASP A C 1
ATOM 718 O O . ASP A 1 89 ? -7.406 3.088 -7.257 1.00 96.25 89 ASP A O 1
ATOM 722 N N . GLN A 1 90 ? -6.754 5.146 -6.650 1.00 97.06 90 GLN A N 1
ATOM 723 C CA . GLN A 1 90 ? -5.431 5.041 -7.270 1.00 97.06 90 GLN A CA 1
ATOM 724 C C . GLN A 1 90 ? -4.616 3.884 -6.677 1.00 97.06 90 GLN A C 1
ATOM 726 O O . GLN A 1 90 ? -3.888 3.200 -7.398 1.00 97.06 90 GLN A O 1
ATOM 731 N N . GLY A 1 91 ? -4.718 3.658 -5.367 1.00 97.19 91 GLY A N 1
ATOM 732 C CA . GLY A 1 91 ? -4.015 2.580 -4.682 1.00 97.19 91 GLY A CA 1
ATOM 733 C C . GLY A 1 91 ? -4.471 1.203 -5.130 1.00 97.19 91 GLY A C 1
ATOM 734 O O . GLY A 1 91 ? -3.637 0.336 -5.403 1.00 97.19 91 GLY A O 1
ATOM 735 N N . GLN A 1 92 ? -5.783 1.033 -5.289 1.00 97.44 92 GLN A N 1
ATOM 736 C CA . GLN A 1 92 ? -6.361 -0.178 -5.851 1.00 97.44 92 GLN A CA 1
ATOM 737 C C . GLN A 1 92 ? -5.861 -0.423 -7.278 1.00 97.44 92 GLN A C 1
ATOM 739 O O . GLN A 1 92 ? -5.343 -1.505 -7.563 1.00 97.44 92 GLN A O 1
ATOM 744 N N . ASP A 1 93 ? -5.929 0.583 -8.152 1.00 97.12 93 ASP A N 1
ATOM 745 C CA . ASP A 1 93 ? -5.472 0.464 -9.541 1.00 97.12 93 ASP A CA 1
ATOM 746 C C . ASP A 1 93 ? -3.989 0.076 -9.631 1.00 97.12 93 ASP A C 1
ATOM 748 O O . ASP A 1 93 ? -3.613 -0.837 -10.378 1.00 97.12 93 ASP A O 1
ATOM 752 N N . VAL A 1 94 ? -3.136 0.732 -8.837 1.00 97.38 94 VAL A N 1
ATOM 753 C CA . VAL A 1 94 ? -1.691 0.474 -8.810 1.00 97.38 94 VAL A CA 1
ATOM 754 C C . VAL A 1 94 ? -1.389 -0.937 -8.305 1.00 97.38 94 VAL A C 1
ATOM 756 O O . VAL A 1 94 ? -0.597 -1.642 -8.938 1.00 97.38 94 VAL A O 1
ATOM 759 N N . LEU A 1 95 ? -2.014 -1.389 -7.211 1.00 97.31 95 LEU A N 1
ATOM 760 C CA . LEU A 1 95 ? -1.768 -2.735 -6.681 1.00 97.31 95 LEU A CA 1
ATOM 761 C C . LEU A 1 95 ? -2.324 -3.836 -7.588 1.00 97.31 95 LEU A C 1
ATOM 763 O O . LEU A 1 95 ? -1.642 -4.836 -7.815 1.00 97.31 95 LEU A O 1
ATOM 767 N N . VAL A 1 96 ? -3.515 -3.656 -8.164 1.00 96.75 96 VAL A N 1
ATOM 768 C CA . VAL A 1 96 ? -4.086 -4.612 -9.126 1.00 96.75 96 VAL A CA 1
ATOM 769 C C . VAL A 1 96 ? -3.193 -4.716 -10.365 1.00 96.75 96 VAL A C 1
ATOM 771 O O . VAL A 1 96 ? -2.887 -5.826 -10.816 1.00 96.75 96 VAL A O 1
ATOM 774 N N . ARG A 1 97 ? -2.720 -3.579 -10.902 1.00 95.88 97 ARG A N 1
ATOM 775 C CA . ARG A 1 97 ? -1.749 -3.553 -12.009 1.00 95.88 97 ARG A CA 1
ATOM 776 C C . ARG A 1 97 ? -0.460 -4.266 -11.617 1.00 95.88 97 ARG A C 1
ATOM 778 O O . ARG A 1 97 ? 0.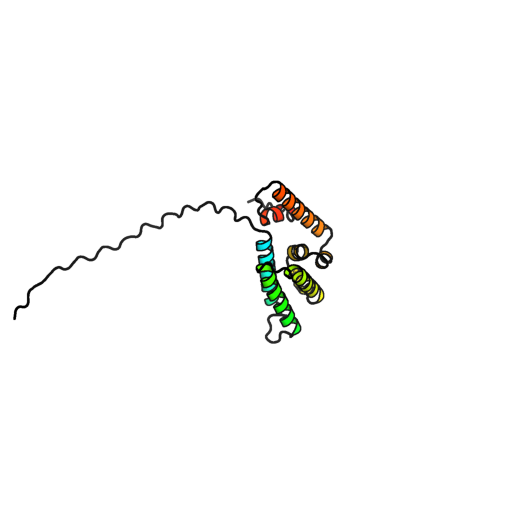046 -5.060 -12.405 1.00 95.88 97 ARG A O 1
ATOM 785 N N . MET A 1 98 ? 0.045 -4.037 -10.407 1.00 96.06 98 MET A N 1
ATOM 786 C CA . MET A 1 98 ? 1.258 -4.684 -9.918 1.00 96.06 98 MET A CA 1
ATOM 787 C C . MET A 1 98 ? 1.125 -6.209 -9.883 1.00 96.06 98 MET A C 1
ATOM 789 O O . MET A 1 98 ? 1.999 -6.898 -10.400 1.00 96.06 98 MET A O 1
ATOM 793 N N . VAL A 1 99 ? 0.034 -6.746 -9.328 1.00 96.00 99 VAL A N 1
ATOM 794 C CA . VAL A 1 99 ? -0.179 -8.203 -9.256 1.00 96.00 99 VAL A CA 1
ATOM 795 C C . VAL A 1 99 ? -0.272 -8.827 -10.649 1.00 96.00 99 VAL A C 1
ATOM 797 O O . VAL A 1 99 ? 0.260 -9.913 -10.875 1.00 96.00 99 VAL A O 1
ATOM 800 N N . ARG A 1 100 ? -0.927 -8.143 -11.595 1.00 95.00 100 ARG A N 1
ATOM 801 C CA . ARG A 1 100 ? -1.129 -8.644 -12.964 1.00 95.00 100 ARG A CA 1
ATOM 802 C C . ARG A 1 100 ? 0.134 -8.565 -13.821 1.00 95.00 100 ARG A C 1
ATOM 804 O O . ARG A 1 100 ? 0.419 -9.507 -14.556 1.00 95.00 100 ARG A O 1
ATOM 811 N N . SER A 1 101 ? 0.860 -7.452 -13.749 1.00 93.88 101 SER A N 1
ATOM 812 C CA . SER A 1 101 ? 2.017 -7.183 -14.611 1.00 93.88 101 SER A CA 1
ATOM 813 C C . SER A 1 101 ? 3.339 -7.661 -14.015 1.00 93.88 101 SER A C 1
ATOM 815 O O . SER A 1 101 ? 4.247 -8.005 -14.765 1.00 93.88 101 SER A O 1
ATOM 817 N N . TYR A 1 102 ? 3.445 -7.710 -12.685 1.00 94.94 102 TYR A N 1
ATOM 818 C CA . TYR A 1 102 ? 4.666 -8.078 -11.966 1.00 94.94 102 TYR A CA 1
ATOM 819 C C . TYR A 1 102 ? 4.390 -9.101 -10.847 1.00 94.94 102 TYR A C 1
ATOM 821 O O . TYR A 1 102 ? 4.728 -8.858 -9.681 1.00 94.94 102 TYR A O 1
ATOM 829 N N . PRO A 1 103 ? 3.793 -10.271 -11.159 1.00 94.56 103 PRO A N 1
ATOM 830 C CA . PRO A 1 103 ? 3.454 -11.289 -10.160 1.00 94.56 103 PRO A CA 1
ATOM 831 C C . PRO A 1 103 ? 4.671 -11.747 -9.342 1.00 94.56 103 PRO A C 1
ATOM 833 O O . PRO A 1 103 ? 4.547 -12.071 -8.160 1.00 94.56 103 PRO A O 1
ATOM 836 N N . GLN A 1 104 ? 5.868 -11.712 -9.937 1.00 93.81 104 GLN A N 1
ATOM 837 C CA . GLN A 1 104 ? 7.125 -12.030 -9.266 1.00 93.81 104 GLN A CA 1
ATOM 838 C C . GLN A 1 104 ? 7.456 -11.081 -8.109 1.00 93.81 104 GLN A C 1
ATOM 840 O O . GLN A 1 104 ? 8.175 -11.492 -7.208 1.00 93.81 104 GLN A O 1
ATOM 845 N N . TYR A 1 105 ? 6.930 -9.852 -8.085 1.00 94.19 105 TYR A N 1
ATOM 846 C CA . TYR A 1 105 ? 7.237 -8.834 -7.070 1.00 94.19 105 TYR A CA 1
ATOM 847 C C . TYR A 1 105 ? 6.143 -8.651 -6.019 1.00 94.19 105 TYR A C 1
ATOM 849 O O . TYR A 1 105 ? 6.328 -7.885 -5.078 1.00 94.19 105 TYR A O 1
ATOM 857 N N . VAL A 1 106 ? 5.036 -9.393 -6.108 1.00 93.62 106 VAL A N 1
ATOM 858 C CA . VAL A 1 106 ? 3.911 -9.293 -5.158 1.00 93.62 106 VAL A CA 1
ATOM 859 C C . VAL A 1 106 ? 4.351 -9.522 -3.710 1.00 93.62 106 VAL A C 1
ATOM 861 O O .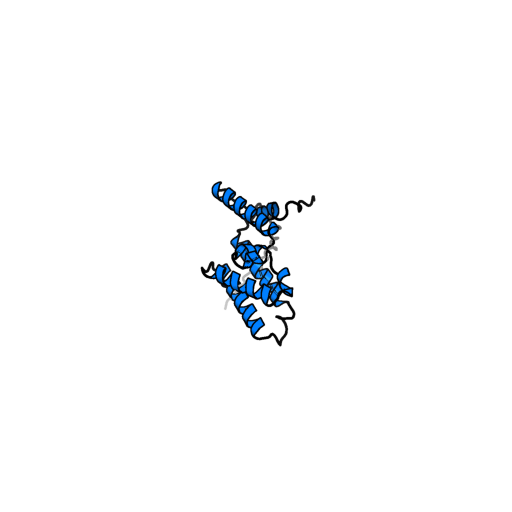 VAL A 1 106 ? 3.848 -8.873 -2.801 1.00 93.62 106 VAL A O 1
ATOM 864 N N . HIS A 1 107 ? 5.335 -10.395 -3.488 1.00 92.38 107 HIS A N 1
ATOM 865 C CA . HIS A 1 107 ? 5.885 -10.681 -2.160 1.00 92.38 107 HIS A CA 1
ATOM 866 C C . HIS A 1 107 ? 6.663 -9.509 -1.530 1.00 92.38 107 HIS A C 1
ATOM 868 O O . HIS A 1 107 ? 6.945 -9.547 -0.335 1.00 92.38 107 HIS A O 1
ATOM 874 N N . LEU A 1 108 ? 7.023 -8.482 -2.308 1.00 93.56 108 LEU A N 1
ATOM 875 C CA . LEU A 1 108 ? 7.692 -7.272 -1.814 1.00 93.56 108 LEU A CA 1
ATOM 876 C C . LEU A 1 108 ? 6.710 -6.267 -1.203 1.00 93.56 108 LEU A C 1
ATOM 878 O O . LEU A 1 108 ? 7.140 -5.276 -0.609 1.00 93.56 108 LEU A O 1
ATOM 882 N N . VAL A 1 109 ? 5.409 -6.509 -1.367 1.00 94.12 109 VAL A N 1
ATOM 883 C CA . VAL A 1 109 ? 4.335 -5.654 -0.875 1.00 94.12 109 VAL A CA 1
ATOM 884 C C . VAL A 1 109 ? 3.655 -6.303 0.321 1.00 94.12 109 VAL A C 1
ATOM 886 O O . VAL A 1 109 ? 3.292 -7.478 0.296 1.00 94.12 109 VAL A O 1
ATOM 889 N N . ALA A 1 110 ? 3.495 -5.522 1.388 1.00 94.25 110 ALA A N 1
ATOM 890 C CA . ALA A 1 110 ? 2.855 -5.977 2.612 1.00 94.25 110 ALA A CA 1
ATOM 891 C C . ALA A 1 110 ? 1.361 -6.260 2.394 1.00 94.25 110 ALA A C 1
ATOM 893 O O . ALA A 1 110 ? 0.676 -5.514 1.690 1.00 94.25 110 ALA A O 1
ATOM 894 N N . ARG A 1 111 ? 0.851 -7.310 3.051 1.00 94.50 111 ARG A N 1
ATOM 895 C CA . ARG A 1 111 ? -0.563 -7.718 2.975 1.00 94.50 111 ARG A CA 1
ATOM 896 C C . ARG A 1 111 ? -1.519 -6.624 3.444 1.00 94.50 111 ARG A C 1
ATOM 898 O O . ARG A 1 111 ? -2.572 -6.450 2.844 1.00 94.50 111 ARG A O 1
ATOM 905 N N . ASP A 1 112 ? -1.087 -5.813 4.403 1.00 95.75 112 ASP A N 1
ATOM 906 C CA . ASP A 1 112 ? -1.797 -4.630 4.889 1.00 95.75 112 ASP A CA 1
ATOM 907 C C . ASP A 1 112 ? -2.212 -3.665 3.780 1.00 95.75 112 ASP A C 1
ATOM 909 O O . ASP A 1 112 ? -3.277 -3.072 3.863 1.00 95.75 112 ASP A O 1
ATOM 913 N N . LEU A 1 113 ? -1.408 -3.510 2.721 1.00 96.88 113 LEU A N 1
ATOM 914 C CA . LEU A 1 113 ? -1.766 -2.601 1.632 1.00 96.88 113 LEU A CA 1
ATOM 915 C C . LEU A 1 113 ? -2.928 -3.146 0.790 1.00 96.88 113 LEU A C 1
ATOM 917 O O . LEU A 1 113 ? -3.722 -2.364 0.274 1.00 96.88 113 LEU A O 1
ATOM 921 N N . PHE A 1 114 ? -3.062 -4.471 0.676 1.00 96.69 114 PHE A N 1
ATOM 922 C CA . PHE A 1 114 ? -4.204 -5.082 -0.007 1.00 96.69 114 PHE A CA 1
ATOM 923 C C . PHE A 1 114 ? -5.494 -4.910 0.799 1.00 96.69 114 PHE A C 1
ATOM 925 O O . PHE A 1 114 ? -6.532 -4.609 0.210 1.00 96.69 114 PHE A O 1
ATOM 932 N N . TRP A 1 115 ? -5.408 -5.030 2.128 1.00 96.56 115 TRP A N 1
ATOM 933 C CA . TRP A 1 115 ? -6.519 -4.727 3.030 1.00 96.56 115 TRP A CA 1
ATOM 934 C C . TRP A 1 115 ? -6.904 -3.243 2.975 1.00 96.56 115 TRP A C 1
ATOM 936 O O . TRP A 1 115 ? -8.060 -2.921 2.719 1.00 96.56 115 TRP A O 1
ATOM 946 N N . LEU A 1 116 ? -5.919 -2.348 3.117 1.00 96.00 116 LEU A N 1
ATOM 947 C CA . LEU A 1 116 ? -6.090 -0.893 3.150 1.00 96.00 116 LEU A CA 1
ATOM 948 C C . LEU A 1 116 ? -6.869 -0.347 1.950 1.00 96.00 116 LEU A C 1
ATOM 950 O O . LEU A 1 116 ? -7.768 0.473 2.118 1.00 96.00 116 LEU A O 1
ATOM 954 N N . PHE A 1 117 ? -6.486 -0.746 0.734 1.00 96.31 117 PHE A N 1
ATOM 955 C CA . PHE A 1 117 ? -7.141 -0.250 -0.479 1.00 96.31 117 PHE A CA 1
ATOM 956 C C . PHE A 1 117 ? -8.433 -1.002 -0.804 1.00 96.31 117 PHE A C 1
ATOM 958 O O . PHE A 1 117 ? -9.292 -0.465 -1.500 1.00 96.31 117 PHE A O 1
ATOM 965 N N . GLY A 1 118 ? -8.592 -2.223 -0.289 1.00 94.56 118 GLY A N 1
ATOM 966 C CA . GLY A 1 118 ? -9.828 -2.983 -0.395 1.00 94.56 118 GLY A CA 1
ATOM 967 C C . GLY A 1 118 ? -10.289 -3.259 -1.834 1.00 94.56 118 GLY A C 1
ATOM 968 O O . GLY A 1 118 ? -9.513 -3.243 -2.797 1.00 94.56 118 GLY A O 1
ATOM 969 N N . GLY A 1 119 ? -11.586 -3.548 -1.976 1.00 94.06 119 GLY A N 1
ATOM 970 C CA . GLY A 1 119 ? -12.243 -3.889 -3.245 1.00 94.06 119 GLY A CA 1
ATOM 971 C C . GLY A 1 119 ? -11.513 -4.995 -4.013 1.00 94.06 119 GLY A C 1
ATOM 972 O O . GLY A 1 119 ? -11.341 -6.089 -3.480 1.00 94.06 119 GLY A O 1
ATOM 973 N N . GLU A 1 120 ? -11.049 -4.716 -5.235 1.00 94.62 120 GLU A N 1
ATOM 974 C CA . GLU A 1 120 ? -10.365 -5.704 -6.085 1.00 94.62 120 GLU A CA 1
ATOM 975 C C . GLU A 1 120 ? -9.076 -6.260 -5.456 1.00 94.62 120 GLU A C 1
ATOM 977 O O . GLU A 1 120 ? -8.675 -7.382 -5.763 1.00 94.62 120 GLU A O 1
ATOM 982 N N . CYS A 1 121 ? -8.435 -5.516 -4.548 1.00 95.56 121 CYS A N 1
ATOM 983 C CA . CYS A 1 121 ? -7.242 -5.983 -3.844 1.00 95.56 121 CYS A CA 1
ATOM 984 C C . CYS A 1 121 ? -7.530 -7.159 -2.902 1.00 95.56 121 CYS A C 1
ATOM 986 O O . CYS A 1 121 ? -6.658 -8.010 -2.711 1.00 95.56 121 CYS A O 1
ATOM 988 N N . LEU A 1 122 ? -8.749 -7.246 -2.355 1.00 95.50 122 LEU A N 1
ATOM 989 C CA . LEU A 1 122 ? -9.137 -8.311 -1.425 1.00 95.50 122 LEU A CA 1
ATOM 990 C C . LEU A 1 122 ? -9.179 -9.681 -2.105 1.00 95.50 122 LEU A C 1
ATOM 992 O O . LEU A 1 122 ? -8.960 -10.694 -1.452 1.00 95.50 122 LEU A O 1
ATOM 996 N N . HIS A 1 123 ? -9.375 -9.728 -3.426 1.00 94.88 123 HIS A N 1
ATOM 997 C CA . HIS A 1 123 ? -9.326 -10.978 -4.190 1.00 94.88 123 HIS A CA 1
ATOM 998 C C . HIS A 1 123 ? -7.939 -11.637 -4.204 1.00 94.88 123 HIS A C 1
ATOM 1000 O O . HIS A 1 123 ? -7.823 -12.804 -4.578 1.00 94.88 123 HIS A O 1
ATOM 1006 N N . PHE A 1 124 ? -6.888 -10.912 -3.810 1.00 94.12 124 PHE A N 1
ATOM 1007 C CA . PHE A 1 124 ? -5.526 -11.439 -3.697 1.00 94.12 124 PHE A CA 1
ATOM 1008 C C . PHE A 1 124 ? -5.154 -11.865 -2.270 1.00 94.12 124 PHE A C 1
ATOM 1010 O O . PHE A 1 124 ? -3.990 -12.197 -2.021 1.00 94.12 124 PHE A O 1
ATOM 1017 N N . MET A 1 125 ? -6.117 -11.842 -1.348 1.00 94.19 125 MET A N 1
ATOM 1018 C CA . MET A 1 125 ? -5.982 -12.308 0.028 1.00 94.19 125 MET A CA 1
ATOM 1019 C C . MET A 1 125 ? -6.753 -13.616 0.207 1.00 94.19 125 MET A C 1
ATOM 1021 O O . MET A 1 125 ? -7.788 -13.841 -0.420 1.00 94.19 125 MET A O 1
ATOM 1025 N N . SER A 1 126 ? -6.234 -14.494 1.056 1.00 94.69 126 SER A N 1
ATOM 1026 C CA . SER A 1 126 ? -6.953 -15.692 1.487 1.00 94.69 126 SER A CA 1
ATOM 1027 C C . SER A 1 126 ? -8.062 -15.347 2.485 1.00 94.69 126 SER A C 1
ATOM 1029 O O . SER A 1 126 ? -7.999 -14.326 3.170 1.00 94.69 126 SER A O 1
ATOM 1031 N N . ASP A 1 127 ? -9.050 -16.233 2.620 1.00 94.62 127 ASP A N 1
ATOM 1032 C CA . ASP A 1 127 ? -10.128 -16.071 3.606 1.00 94.62 127 ASP A CA 1
ATOM 1033 C C . ASP A 1 127 ? -9.588 -15.969 5.045 1.00 94.62 127 ASP A C 1
ATOM 1035 O O . ASP A 1 127 ? -10.145 -15.242 5.866 1.00 94.62 127 ASP A O 1
ATOM 1039 N N . GLU A 1 128 ? -8.488 -16.668 5.350 1.00 93.81 128 GLU A N 1
ATOM 1040 C CA . GLU A 1 128 ? -7.815 -16.589 6.651 1.00 93.81 128 GLU A CA 1
ATOM 1041 C C . GLU A 1 128 ? -7.242 -15.189 6.896 1.00 93.81 128 GLU A C 1
ATOM 1043 O O . GLU A 1 128 ? -7.528 -14.591 7.932 1.00 93.81 128 GLU A O 1
ATOM 1048 N N . GLU A 1 129 ? -6.496 -14.636 5.933 1.00 93.31 129 GLU A N 1
ATOM 1049 C CA . GLU A 1 129 ? -5.959 -13.273 6.030 1.00 93.31 129 GLU A CA 1
ATOM 1050 C C . GLU A 1 129 ? -7.092 -12.251 6.170 1.00 93.31 129 GLU A C 1
ATOM 1052 O O . GLU A 1 129 ? -7.039 -11.395 7.049 1.00 93.31 129 GLU A O 1
ATOM 1057 N N . ILE A 1 130 ? -8.146 -12.363 5.355 1.00 94.62 130 ILE A N 1
ATOM 1058 C CA . ILE A 1 130 ? -9.321 -11.486 5.448 1.00 94.62 130 ILE A CA 1
ATOM 1059 C C . ILE A 1 130 ? -9.923 -11.544 6.857 1.00 94.62 130 ILE A C 1
ATOM 1061 O O . ILE A 1 130 ? -10.169 -10.497 7.450 1.00 94.62 130 ILE A O 1
ATOM 1065 N N . GLY A 1 131 ? -10.108 -12.740 7.422 1.00 95.00 131 GLY A N 1
ATOM 1066 C CA . GLY A 1 131 ? -10.639 -12.901 8.776 1.00 95.00 131 GLY A CA 1
ATOM 1067 C C . GLY A 1 131 ? -9.754 -12.271 9.857 1.00 95.00 131 GLY A C 1
ATOM 1068 O O . GLY A 1 131 ? -10.269 -11.669 10.798 1.00 95.00 131 GLY A O 1
ATOM 1069 N N . GLN A 1 132 ? -8.429 -12.360 9.723 1.00 93.88 132 GLN A N 1
ATOM 1070 C CA . GLN A 1 132 ? -7.490 -11.738 10.660 1.00 93.88 132 GLN A CA 1
ATOM 1071 C C . GLN A 1 132 ? -7.533 -10.202 10.595 1.00 93.88 132 GLN A C 1
ATOM 1073 O O . GLN A 1 132 ? -7.563 -9.537 11.630 1.00 93.88 132 GLN A O 1
ATOM 1078 N N . PHE A 1 133 ? -7.573 -9.623 9.391 1.00 95.12 133 PHE A N 1
ATOM 1079 C CA . PHE A 1 133 ? -7.676 -8.170 9.233 1.00 95.12 133 PHE A CA 1
ATOM 1080 C C . PHE A 1 133 ? -9.055 -7.627 9.645 1.00 95.12 133 PHE A C 1
ATOM 1082 O O . PHE A 1 133 ? -9.130 -6.549 10.229 1.00 95.12 133 PHE A O 1
ATOM 1089 N N . GLN A 1 134 ? -10.132 -8.394 9.451 1.00 95.00 134 GLN A N 1
ATOM 1090 C CA . GLN A 1 134 ? -11.453 -8.057 9.997 1.00 95.00 134 GLN A CA 1
ATOM 1091 C C . GLN A 1 134 ? -11.427 -7.952 11.527 1.00 95.00 134 GLN A C 1
ATOM 1093 O O . GLN A 1 134 ? -11.926 -6.977 12.081 1.00 95.00 134 GLN A O 1
ATOM 1098 N N . GLN A 1 135 ? -10.791 -8.908 12.213 1.00 95.00 135 GLN A N 1
ATOM 1099 C CA . GLN A 1 135 ? -10.639 -8.863 13.674 1.00 95.00 135 GLN A CA 1
ATOM 1100 C C . GLN A 1 135 ? -9.821 -7.652 14.139 1.00 95.00 135 GLN A C 1
ATOM 1102 O O . GLN A 1 135 ? -10.105 -7.080 15.192 1.00 95.00 135 GLN A O 1
ATOM 1107 N N . LEU A 1 136 ? -8.811 -7.245 13.363 1.00 93.25 136 LEU A N 1
ATOM 1108 C CA . LEU A 1 136 ? -8.020 -6.050 13.652 1.00 93.25 136 LEU A CA 1
ATOM 1109 C C . LEU A 1 136 ? -8.882 -4.779 13.588 1.00 93.25 136 LEU A C 1
ATOM 1111 O O . LEU A 1 136 ? -8.824 -3.965 14.510 1.00 93.25 136 LEU A O 1
ATOM 1115 N N . ASP A 1 137 ? -9.705 -4.633 12.549 1.00 92.62 137 ASP A N 1
ATOM 1116 C CA . ASP A 1 137 ? -10.606 -3.483 12.392 1.00 92.62 137 ASP A CA 1
ATOM 1117 C C . ASP A 1 137 ? -11.713 -3.453 13.459 1.00 92.62 137 ASP A C 1
ATOM 1119 O O . ASP A 1 137 ? -12.055 -2.382 13.972 1.00 92.62 137 ASP A O 1
ATOM 1123 N N . GLU A 1 138 ? -12.246 -4.618 13.841 1.00 93.00 138 GLU A N 1
ATOM 1124 C CA . GLU A 1 138 ? -13.187 -4.740 14.960 1.00 93.00 138 GLU A CA 1
ATOM 1125 C C . GLU A 1 138 ? -12.543 -4.266 16.269 1.00 93.00 138 GLU A C 1
ATOM 1127 O O . GLU A 1 138 ? -13.104 -3.413 16.959 1.00 93.00 138 GLU A O 1
ATOM 1132 N N . ALA A 1 139 ? -11.328 -4.729 16.574 1.00 91.06 139 ALA A N 1
ATOM 1133 C CA . ALA A 1 139 ? -10.616 -4.335 17.785 1.00 91.06 139 ALA A CA 1
ATOM 1134 C C . ALA A 1 139 ? -10.251 -2.837 17.808 1.00 91.06 139 ALA A C 1
ATOM 1136 O O . ALA A 1 139 ? -10.311 -2.203 18.866 1.00 91.06 139 ALA A O 1
ATOM 1137 N N . LEU A 1 140 ? -9.921 -2.243 16.653 1.00 89.44 140 LEU A N 1
ATOM 1138 C CA . LEU A 1 140 ? -9.733 -0.792 16.526 1.00 89.44 140 LEU A CA 1
ATOM 1139 C C . LEU A 1 140 ? -11.030 -0.037 16.817 1.00 89.44 140 LEU A C 1
ATOM 1141 O O . LEU A 1 140 ? -11.034 0.891 17.626 1.00 89.44 140 LEU A O 1
ATOM 1145 N N . SER A 1 141 ? -12.135 -0.471 16.212 1.00 87.94 141 SER A N 1
ATOM 1146 C CA . SER A 1 141 ? -13.451 0.150 16.393 1.00 87.94 141 SER A CA 1
ATOM 1147 C C . SER A 1 141 ? -13.919 0.084 17.853 1.00 87.94 141 SER A C 1
ATOM 1149 O O . SER A 1 141 ? -14.461 1.055 18.387 1.00 87.94 141 SER A O 1
ATOM 1151 N N . GLU A 1 142 ? -13.688 -1.043 18.531 1.00 89.25 142 GLU A N 1
ATOM 1152 C CA . GLU A 1 142 ? -13.998 -1.210 19.954 1.00 89.25 142 GLU A CA 1
ATOM 1153 C C . GLU A 1 142 ? -13.171 -0.279 20.845 1.00 89.25 142 GLU A C 1
ATOM 1155 O O . GLU A 1 142 ? -13.705 0.313 21.789 1.00 89.25 142 GLU A O 1
ATOM 1160 N N . ALA A 1 143 ? -11.881 -0.118 20.548 1.00 86.56 143 ALA A N 1
ATOM 1161 C CA . ALA A 1 143 ? -11.009 0.777 21.292 1.00 86.56 143 ALA A CA 1
ATOM 1162 C C . ALA A 1 143 ? -11.382 2.255 21.111 1.00 86.56 143 ALA A C 1
ATOM 1164 O O . ALA A 1 143 ? -11.427 3.004 22.093 1.00 86.56 143 ALA A O 1
ATOM 1165 N N . GLU A 1 144 ? -11.715 2.662 19.883 1.00 84.00 144 GLU A N 1
ATOM 1166 C CA . GLU A 1 144 ? -12.215 4.006 19.581 1.00 84.00 144 GLU A CA 1
ATOM 1167 C C . GLU A 1 144 ? -13.524 4.295 20.325 1.00 84.00 144 GLU A C 1
ATOM 1169 O O . GLU A 1 144 ? -13.670 5.355 20.940 1.00 84.00 144 GLU A O 1
ATOM 1174 N N . ALA A 1 145 ? -14.452 3.330 20.352 1.00 86.19 145 ALA A N 1
ATOM 1175 C CA . ALA A 1 145 ? -15.708 3.445 21.092 1.00 86.19 145 ALA A CA 1
ATOM 1176 C C . ALA A 1 145 ? -15.493 3.597 22.611 1.00 86.19 145 ALA A C 1
ATOM 1178 O O . ALA A 1 145 ? -16.273 4.272 23.285 1.00 86.19 145 ALA A O 1
ATOM 1179 N N . GLN A 1 146 ? -14.424 3.005 23.149 1.00 87.38 146 GLN A N 1
ATOM 1180 C CA . GLN A 1 146 ? -14.023 3.124 24.555 1.00 87.38 146 GLN A CA 1
ATOM 1181 C C . GLN A 1 146 ? -13.156 4.363 24.841 1.00 87.38 146 GLN A C 1
ATOM 1183 O O . GLN A 1 146 ? -12.768 4.578 25.991 1.00 87.38 146 GLN A O 1
ATOM 1188 N N . GLN A 1 147 ? -12.864 5.187 23.823 1.00 78.69 147 GLN A N 1
ATOM 1189 C CA . GLN A 1 147 ? -11.939 6.327 23.887 1.00 78.69 147 GLN A CA 1
ATOM 1190 C C . GLN A 1 147 ? -10.553 5.942 24.433 1.00 78.69 147 GLN A C 1
ATOM 1192 O O . GLN A 1 147 ? -9.898 6.738 25.111 1.00 78.69 147 GLN A O 1
ATOM 1197 N N . HIS A 1 148 ? -10.122 4.707 24.165 1.00 78.44 148 HIS A N 1
ATOM 1198 C CA . HIS A 1 148 ? -8.808 4.220 24.552 1.00 78.44 148 HIS A CA 1
ATOM 1199 C C . HIS A 1 148 ? -7.795 4.578 23.467 1.00 78.44 148 HIS A C 1
ATOM 1201 O O . HIS A 1 148 ? -8.027 4.340 22.284 1.00 78.44 148 HIS A O 1
ATOM 1207 N N . GLU A 1 149 ? -6.661 5.144 23.864 1.00 77.44 149 GLU A N 1
ATOM 1208 C CA . GLU A 1 149 ? -5.571 5.405 22.932 1.00 77.44 149 GLU A CA 1
ATOM 1209 C C . GLU A 1 149 ? -4.873 4.078 22.607 1.00 77.44 149 GLU A C 1
ATOM 1211 O O . GLU A 1 149 ? -4.316 3.435 23.497 1.00 77.44 149 GLU A O 1
ATOM 1216 N N . VAL A 1 150 ? -4.948 3.633 21.350 1.00 81.00 150 VAL A N 1
ATOM 1217 C CA . VAL A 1 150 ? -4.382 2.349 20.912 1.00 81.00 150 VAL A CA 1
ATOM 1218 C C . VAL A 1 150 ? -3.235 2.562 19.944 1.00 81.00 150 VAL A C 1
ATOM 1220 O O . VAL A 1 150 ? -3.369 3.254 18.937 1.00 81.00 150 VAL A O 1
ATOM 1223 N N . ASP A 1 151 ? -2.111 1.907 20.231 1.00 88.31 151 ASP A N 1
ATOM 1224 C CA . ASP A 1 151 ? -1.019 1.754 19.277 1.00 88.31 151 ASP A CA 1
ATOM 1225 C C . ASP A 1 151 ? -1.410 0.715 18.214 1.00 88.31 151 ASP A C 1
ATOM 1227 O O . ASP A 1 151 ? -1.526 -0.482 18.504 1.00 88.31 151 ASP A O 1
ATOM 1231 N N . TYR A 1 152 ? -1.602 1.176 16.972 1.00 90.00 152 TYR A N 1
ATOM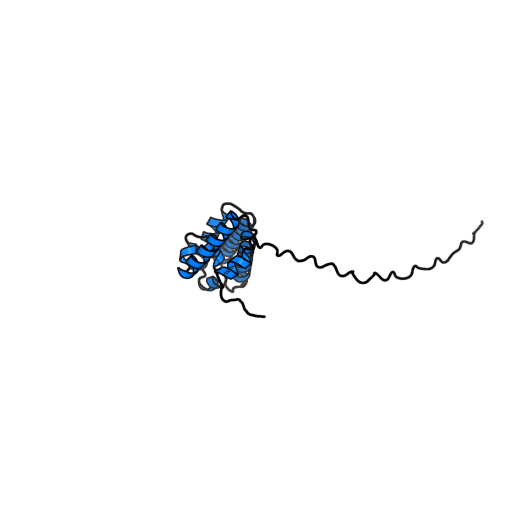 1232 C CA . TYR A 1 152 ? -1.994 0.322 15.849 1.00 90.00 152 TYR A CA 1
ATOM 1233 C C . TYR A 1 152 ? -1.011 -0.833 15.629 1.00 90.00 152 TYR A C 1
ATOM 1235 O O . TYR A 1 152 ? -1.432 -1.952 15.341 1.00 90.00 152 TYR A O 1
ATOM 1243 N N . LEU A 1 153 ? 0.298 -0.593 15.773 1.00 89.81 153 LEU A N 1
ATOM 1244 C CA . LEU A 1 153 ? 1.310 -1.617 15.528 1.00 89.81 153 LEU A CA 1
ATOM 1245 C C . LEU A 1 153 ? 1.222 -2.728 16.573 1.00 89.81 153 LEU A C 1
ATOM 1247 O O . LEU A 1 153 ? 1.287 -3.906 16.219 1.00 89.81 153 LEU A O 1
ATOM 1251 N N . GLN A 1 154 ? 1.040 -2.354 17.841 1.00 89.31 154 GLN A N 1
ATOM 1252 C CA . GLN A 1 154 ? 0.902 -3.316 18.930 1.00 89.31 154 GLN A CA 1
ATOM 1253 C C . GLN A 1 154 ? -0.376 -4.149 18.780 1.00 89.31 154 GLN A C 1
ATOM 1255 O O . GLN A 1 154 ? -0.334 -5.370 18.936 1.00 89.31 154 GLN A O 1
ATOM 1260 N N . LEU A 1 155 ? -1.497 -3.511 18.431 1.00 90.06 155 LEU A N 1
ATOM 1261 C CA . LEU A 1 155 ? -2.754 -4.219 18.198 1.00 90.06 155 LEU A CA 1
ATOM 1262 C C . LEU A 1 155 ? -2.648 -5.171 17.000 1.00 90.06 155 LEU A C 1
ATOM 1264 O O . LEU A 1 155 ? -2.998 -6.345 17.104 1.00 90.06 155 LEU A O 1
ATOM 1268 N N . ARG A 1 156 ? -2.088 -4.695 15.883 1.00 91.94 156 ARG A N 1
ATOM 1269 C CA . ARG A 1 156 ? -1.836 -5.506 14.688 1.00 91.94 156 ARG A CA 1
ATOM 1270 C C . ARG A 1 156 ? -0.984 -6.731 15.007 1.00 91.94 156 ARG A C 1
ATOM 1272 O O . ARG A 1 156 ? -1.298 -7.819 14.539 1.00 91.94 156 ARG A O 1
ATOM 1279 N N . GLN A 1 157 ? 0.093 -6.572 15.777 1.00 90.50 157 GLN A N 1
ATOM 1280 C CA . GLN A 1 157 ? 0.939 -7.696 16.189 1.00 90.50 157 GLN A CA 1
ATOM 1281 C C . GLN A 1 157 ? 0.158 -8.714 17.024 1.00 90.50 157 GLN A C 1
ATOM 1283 O O . GLN A 1 157 ? 0.259 -9.906 16.761 1.00 90.50 157 GLN A O 1
ATOM 1288 N N . ALA A 1 158 ? -0.664 -8.254 17.970 1.00 89.69 158 ALA A N 1
ATOM 1289 C CA . ALA A 1 158 ? -1.470 -9.138 18.807 1.00 89.69 158 ALA A CA 1
ATOM 1290 C C . ALA A 1 158 ? -2.501 -9.958 18.007 1.00 89.69 158 ALA A C 1
ATOM 1292 O O . ALA A 1 158 ? -2.752 -11.111 18.353 1.00 89.69 158 ALA A O 1
ATOM 1293 N N . VAL A 1 159 ? -3.085 -9.378 16.951 1.00 89.06 159 VAL A N 1
ATOM 1294 C CA . VAL A 1 159 ? -4.120 -10.032 16.131 1.00 89.06 159 VAL A CA 1
ATOM 1295 C C . VAL A 1 159 ? -3.517 -10.905 15.027 1.00 89.06 159 VAL A C 1
ATOM 1297 O O . VAL A 1 159 ? -3.909 -12.058 14.871 1.00 89.06 159 VAL A O 1
ATOM 1300 N N . LEU A 1 160 ? -2.567 -10.368 14.255 1.00 86.06 160 LEU A N 1
ATOM 1301 C CA . LEU A 1 160 ? -2.030 -11.036 13.063 1.00 86.06 160 LEU A CA 1
ATOM 1302 C C . LEU A 1 160 ? -0.886 -12.007 13.377 1.00 86.06 160 LEU A C 1
ATOM 1304 O O . LEU A 1 160 ? -0.608 -12.902 12.582 1.00 86.06 160 LEU A O 1
ATOM 1308 N N . ASP A 1 161 ? -0.202 -11.832 14.509 1.00 80.12 161 ASP A N 1
ATOM 1309 C CA . ASP A 1 161 ? 0.897 -12.701 14.932 1.00 80.12 161 ASP A CA 1
ATOM 1310 C C . ASP A 1 161 ? 0.797 -13.058 16.426 1.00 80.12 161 ASP A C 1
ATOM 1312 O O . ASP A 1 161 ? 1.676 -12.710 17.228 1.00 80.12 161 ASP A O 1
ATOM 1316 N N . PRO A 1 162 ? -0.257 -13.800 16.825 1.00 61.84 162 PRO A N 1
ATOM 1317 C CA . PRO A 1 162 ? -0.483 -14.175 18.220 1.00 61.84 162 PRO A CA 1
ATOM 1318 C C . PRO A 1 162 ? 0.601 -15.119 18.783 1.00 61.84 162 PRO A C 1
ATOM 1320 O O . PRO A 1 162 ? 0.558 -15.466 19.963 1.00 61.84 162 PRO A O 1
ATOM 1323 N N . GLY A 1 163 ? 1.559 -15.566 17.955 1.00 51.91 163 GLY A N 1
ATOM 1324 C CA . GLY A 1 163 ? 2.634 -16.496 18.311 1.00 51.91 163 GLY A CA 1
ATOM 1325 C C . GLY A 1 163 ? 4.027 -15.870 18.450 1.00 51.91 163 GLY A C 1
ATOM 1326 O O . GLY A 1 163 ? 4.945 -16.565 18.889 1.00 51.91 163 GLY A O 1
ATOM 1327 N N . SER A 1 164 ? 4.208 -14.589 18.116 1.00 52.69 164 SER A N 1
ATOM 1328 C CA . SER A 1 164 ? 5.516 -13.910 18.147 1.00 52.69 164 SER A CA 1
ATOM 1329 C C . SER A 1 164 ? 6.010 -13.473 19.527 1.00 52.69 164 SER A C 1
ATOM 1331 O O . SER A 1 164 ? 7.065 -12.837 19.602 1.00 52.69 164 SER A O 1
ATOM 1333 N N . ASP A 1 165 ? 5.330 -13.864 20.616 1.00 43.97 165 ASP A N 1
ATOM 1334 C CA . ASP A 1 165 ? 5.800 -13.703 22.001 1.00 43.97 165 ASP A CA 1
ATOM 1335 C C . ASP A 1 165 ? 7.062 -14.556 22.253 1.00 43.97 165 ASP A C 1
ATOM 1337 O O . ASP A 1 165 ? 7.077 -15.614 22.894 1.00 43.97 165 ASP A O 1
ATOM 1341 N N . THR A 1 166 ? 8.167 -14.105 21.664 1.00 42.97 166 THR A N 1
ATOM 1342 C CA . THR A 1 166 ? 9.503 -14.616 21.901 1.00 42.97 166 THR A CA 1
ATOM 1343 C C . THR A 1 166 ? 9.973 -13.995 23.199 1.00 42.97 166 THR A C 1
ATOM 1345 O O . THR A 1 166 ? 10.551 -12.911 23.232 1.00 42.97 166 THR A O 1
ATOM 1348 N N . ARG A 1 167 ? 9.703 -14.739 24.273 1.00 41.12 167 ARG A N 1
ATOM 1349 C CA . ARG A 1 167 ? 10.518 -14.838 25.486 1.00 41.12 167 ARG A CA 1
ATOM 1350 C C . ARG A 1 167 ? 11.927 -14.263 25.270 1.00 41.12 167 ARG A C 1
ATOM 1352 O O . ARG A 1 167 ? 12.734 -14.879 24.571 1.00 41.12 167 ARG A O 1
ATOM 1359 N N . HIS A 1 168 ? 12.236 -13.162 25.943 1.00 35.56 168 HIS A N 1
ATOM 1360 C CA . HIS A 1 168 ? 13.604 -12.750 26.242 1.00 35.56 168 HIS A CA 1
ATOM 1361 C C . HIS A 1 168 ? 13.717 -12.322 27.700 1.00 35.56 168 HIS A C 1
ATOM 1363 O O . HIS A 1 168 ? 12.848 -11.552 28.162 1.00 35.56 168 HIS A O 1
#

Radius of gyration: 27.68 Å; chains: 1; bounding box: 72×81×54 Å

InterPro domains:
  IPR048156 PA2817-like [NF041512] (34-163)
  IPR048156 PA2817-like [PF28053] (33-160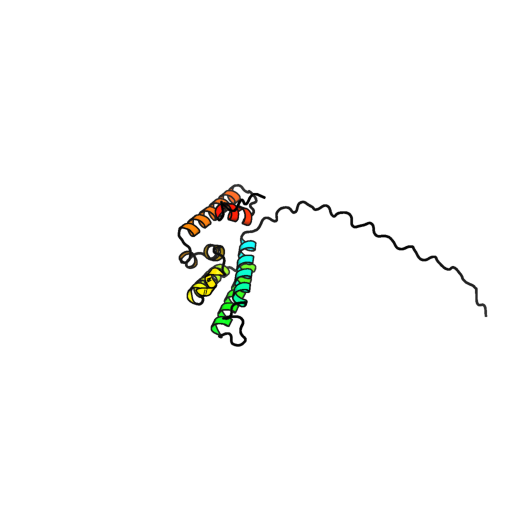)

pLDDT: mean 82.2, std 19.55, range [35.56, 98.19]

Foldseek 3Di:
DDDDDDDDDDDDDDDPPDPDPDPPPPPPPPPPQADPLNVVLVLLVQLLVVLCPDPCNPDPPNDPVSVVLSVLSVVLSVCSVVVNPCSLVSLLVSLVCCCVVPVVSNVSHDLVSLVSSDDPSCVVDDPVSVVLVVVLVVVVVVCVVVVHRHRSVVSSCCRVPVPPPPDD

Sequence (168 aa):
MKIQPKPSIVPLPAPRFLPRRTRTKLLPLEPCVTNSHAFHLNLLKIAYNNLTQQADFKDDQVESVNIEFLNQFASLVEAYEQHQPGAYDQGQDVLVRMVRSYPQYVHLVARDLFWLFGGECLHFMSDEEIGQFQQLDEALSEAEAQQHEVDYLQLRQAVLDPGSDTRH

Organism: NCBI:txid49186